Protein AF-A0AAW8KI43-F1 (afdb_monomer_lite)

Radius of gyration: 14.75 Å; chains: 1; bounding box: 28×29×37 Å

Secondary structure (DSSP, 8-state):
-PPPHHHHHHHHTT--HHHHGGG-----HHHHHHHHHHHHTTTT-SSTT-THHHHHHHHHHHHHHHTT--

Sequence (70 aa):
MTKEPDEILCQLKNQEHHKFKEFFTVRSDKNAIEHLMVTACGINSRVFGEDQIISQIKDALQLSRKNGCT

pLDDT: mean 85.36, std 12.87, range [48.84, 96.06]

Foldseek 3Di:
DDDAPLRVVCVVVVHDSVVCVVVDDDDDDPRVVVVLVCVLCVVPPPDPPDCVSVVVVVVVVVVCVVVVND

Structure (mmCIF, N/CA/C/O backbone):
data_AF-A0AAW8KI43-F1
#
_entry.id   AF-A0AAW8KI43-F1
#
loop_
_atom_site.group_PDB
_atom_site.id
_atom_site.type_symbol
_atom_site.label_atom_id
_atom_site.label_alt_id
_atom_site.label_comp_id
_atom_site.label_asym_id
_atom_site.label_entity_id
_atom_site.label_seq_id
_atom_site.pdbx_PDB_ins_code
_atom_site.Cartn_x
_atom_site.Cartn_y
_atom_site.Cartn_z
_atom_site.occupancy
_atom_site.B_iso_or_equiv
_atom_site.auth_seq_id
_atom_site.auth_comp_id
_atom_site.auth_asym_id
_atom_site.auth_atom_id
_atom_site.pdbx_PDB_model_num
ATOM 1 N N . MET A 1 1 ? -9.950 3.399 19.717 1.00 52.06 1 MET A N 1
ATOM 2 C CA . MET A 1 1 ? -8.672 2.851 19.221 1.00 52.06 1 MET A CA 1
ATOM 3 C C . MET A 1 1 ? -8.890 2.499 17.766 1.00 52.06 1 MET A C 1
ATOM 5 O O . MET A 1 1 ? -9.745 1.665 17.491 1.00 52.06 1 MET A O 1
ATOM 9 N N . THR A 1 2 ? -8.250 3.219 16.853 1.00 74.88 2 THR A N 1
ATOM 10 C CA . THR A 1 2 ? -8.334 2.949 15.412 1.00 74.88 2 THR A CA 1
ATOM 11 C C . THR A 1 2 ? -7.449 1.739 15.122 1.00 74.88 2 THR A C 1
ATOM 13 O O . THR A 1 2 ? -6.339 1.690 15.640 1.00 74.88 2 THR A O 1
ATOM 16 N N . LYS A 1 3 ? -7.954 0.740 14.393 1.00 82.50 3 LYS A N 1
ATOM 17 C CA . LYS A 1 3 ? -7.158 -0.440 14.022 1.00 82.50 3 LYS A CA 1
ATOM 18 C C . LYS A 1 3 ? -6.174 -0.080 12.917 1.00 82.50 3 LYS A C 1
ATOM 20 O O . LYS A 1 3 ? -6.534 0.685 12.020 1.00 82.50 3 LYS A O 1
ATOM 25 N N . GLU A 1 4 ? -4.986 -0.665 12.967 1.00 90.81 4 GLU A N 1
ATOM 26 C CA . GLU A 1 4 ? -3.976 -0.485 11.924 1.00 90.81 4 GLU A CA 1
ATOM 27 C C . GLU A 1 4 ? -4.375 -1.229 10.625 1.00 90.81 4 GLU A C 1
ATOM 29 O O . GLU A 1 4 ? -5.141 -2.202 10.669 1.00 90.81 4 GLU A O 1
ATOM 34 N N . PRO A 1 5 ? -3.906 -0.792 9.439 1.00 93.12 5 PRO A N 1
ATOM 35 C CA . PRO A 1 5 ? -4.333 -1.357 8.152 1.00 93.12 5 PRO A CA 1
ATOM 36 C C . PRO A 1 5 ? -4.106 -2.871 7.998 1.00 93.12 5 PRO A C 1
ATOM 38 O O . PRO A 1 5 ? -4.914 -3.572 7.386 1.00 93.12 5 PRO A O 1
ATOM 41 N N . ASP A 1 6 ? -3.015 -3.389 8.550 1.00 94.56 6 ASP A N 1
ATOM 42 C CA . ASP A 1 6 ? -2.643 -4.805 8.538 1.00 94.56 6 ASP A CA 1
ATOM 43 C C . ASP A 1 6 ? -3.537 -5.657 9.454 1.00 94.56 6 ASP A C 1
ATOM 45 O O . ASP A 1 6 ? -3.905 -6.780 9.091 1.00 94.56 6 ASP A O 1
ATOM 49 N N . GLU A 1 7 ? -3.975 -5.109 10.590 1.00 94.06 7 GLU A N 1
ATOM 50 C CA . GLU A 1 7 ? -4.976 -5.742 11.457 1.00 94.06 7 GLU A CA 1
ATOM 51 C C . GLU A 1 7 ? -6.332 -5.856 10.751 1.00 94.06 7 GLU A C 1
ATOM 53 O O . GLU A 1 7 ? -6.976 -6.910 10.794 1.00 94.06 7 GLU A O 1
ATOM 58 N N . ILE A 1 8 ? -6.752 -4.789 10.060 1.00 94.75 8 ILE A N 1
ATOM 59 C CA . ILE A 1 8 ? -7.990 -4.771 9.269 1.00 94.75 8 ILE A CA 1
ATOM 60 C C . ILE A 1 8 ? -7.926 -5.836 8.171 1.00 94.75 8 ILE A C 1
ATOM 62 O O . ILE A 1 8 ? -8.876 -6.602 7.997 1.00 94.75 8 ILE A O 1
ATOM 66 N N . LEU A 1 9 ? -6.805 -5.928 7.449 1.00 94.19 9 LEU A N 1
ATOM 67 C CA . LEU A 1 9 ? -6.643 -6.895 6.367 1.00 94.19 9 LEU A CA 1
ATOM 68 C C . LEU A 1 9 ? -6.677 -8.344 6.873 1.00 94.19 9 LEU A C 1
ATOM 70 O O . LEU A 1 9 ? -7.361 -9.180 6.279 1.00 94.19 9 LEU A O 1
ATOM 74 N N . CYS A 1 10 ? -5.998 -8.642 7.984 1.00 94.94 10 CYS A N 1
ATOM 75 C CA . CYS A 1 10 ? -6.045 -9.968 8.606 1.00 94.94 10 CYS A CA 1
ATOM 76 C C . CYS A 1 10 ? -7.466 -10.332 9.048 1.00 94.94 10 CYS A C 1
ATOM 78 O O . CYS A 1 10 ? -7.933 -11.437 8.764 1.00 94.94 10 CYS A O 1
ATOM 80 N N . GLN A 1 11 ? -8.189 -9.385 9.655 1.00 94.19 11 GLN A N 1
ATOM 81 C CA . GLN A 1 11 ? -9.579 -9.585 10.060 1.00 94.19 11 GLN A CA 1
ATOM 82 C C . GLN A 1 11 ? -10.488 -9.873 8.856 1.00 94.19 11 GLN A C 1
ATOM 84 O O . GLN A 1 11 ? -11.259 -10.828 8.892 1.00 94.19 11 GLN A O 1
ATOM 89 N N . LEU A 1 12 ? -10.374 -9.100 7.770 1.00 95.31 12 LEU A N 1
ATOM 90 C CA . LEU A 1 12 ? -11.144 -9.317 6.537 1.00 95.31 12 LEU A CA 1
ATOM 91 C C . LEU A 1 12 ? -10.875 -10.690 5.903 1.00 95.31 12 LEU A C 1
ATOM 93 O O . LEU A 1 12 ? -11.741 -11.239 5.223 1.00 95.31 12 LEU A O 1
ATOM 97 N N . LYS A 1 13 ? -9.676 -11.245 6.103 1.00 94.19 13 LYS A N 1
ATOM 98 C CA . LYS A 1 13 ? -9.274 -12.561 5.590 1.00 94.19 13 LYS A CA 1
ATOM 99 C C . LYS A 1 13 ? -9.491 -13.706 6.582 1.00 94.19 13 LYS A C 1
ATOM 101 O O . LYS A 1 13 ? -9.140 -14.839 6.253 1.00 94.19 13 LYS A O 1
ATOM 106 N N . ASN A 1 14 ? -10.076 -13.440 7.754 1.00 95.12 14 ASN A N 1
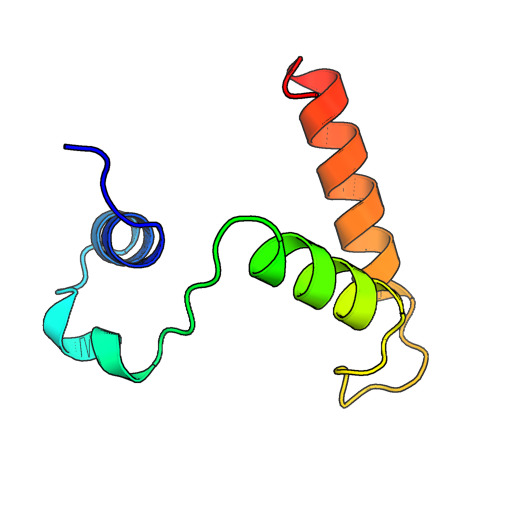ATOM 107 C CA . ASN A 1 14 ? -10.216 -14.404 8.850 1.00 95.12 14 ASN A CA 1
ATOM 108 C C . ASN A 1 14 ? -8.877 -15.079 9.210 1.00 95.12 14 ASN A C 1
ATOM 110 O O . ASN A 1 14 ? -8.814 -16.289 9.412 1.00 95.12 14 ASN A O 1
ATOM 114 N N . GLN A 1 15 ? -7.796 -14.297 9.235 1.00 94.88 15 GLN A N 1
ATOM 115 C CA . GLN A 1 15 ? -6.451 -14.747 9.585 1.00 94.88 15 GLN A CA 1
ATOM 116 C C . GLN A 1 15 ? -6.000 -14.146 10.917 1.00 94.88 15 GLN A C 1
ATOM 118 O O . GLN A 1 15 ? -6.390 -13.038 11.290 1.00 94.88 15 GLN A O 1
ATOM 123 N N . GLU A 1 16 ? -5.132 -14.865 11.625 1.00 93.81 16 GLU A N 1
ATOM 124 C CA . GLU A 1 16 ? -4.512 -14.379 12.858 1.00 93.81 16 GLU A CA 1
ATOM 125 C C . GLU A 1 16 ? -3.368 -13.407 12.542 1.00 93.81 16 GLU A C 1
ATOM 127 O O . GLU A 1 16 ? -2.350 -13.804 11.976 1.00 93.81 16 GLU A O 1
ATOM 132 N N . HIS A 1 17 ? -3.504 -12.143 12.955 1.00 93.19 17 HIS A N 1
ATOM 133 C CA . HIS A 1 17 ? -2.542 -11.072 12.653 1.00 93.19 17 HIS A CA 1
ATOM 134 C C . HIS A 1 17 ? -1.093 -11.405 13.037 1.00 93.19 17 HIS A C 1
ATOM 136 O O . HIS A 1 17 ? -0.180 -11.176 12.245 1.00 93.19 17 HIS A O 1
ATOM 142 N N . HIS A 1 18 ? -0.875 -12.031 14.198 1.00 92.69 18 HIS A N 1
ATOM 143 C CA . HIS A 1 18 ? 0.468 -12.382 14.671 1.00 92.69 18 HIS A CA 1
ATOM 144 C C . HIS A 1 18 ? 1.246 -13.276 13.690 1.00 92.69 18 HIS A C 1
ATOM 146 O O . HIS A 1 18 ? 2.451 -13.095 13.542 1.00 92.69 18 HIS A O 1
ATOM 152 N N . LYS A 1 19 ? 0.564 -14.177 12.966 1.00 94.44 19 LYS A N 1
ATOM 153 C CA . LYS A 1 19 ? 1.196 -15.081 11.987 1.00 94.44 19 LYS A CA 1
ATOM 154 C C . LYS A 1 19 ? 1.725 -14.353 10.752 1.00 94.44 19 LYS A C 1
ATOM 156 O O . LYS A 1 19 ? 2.588 -14.883 10.063 1.00 94.44 19 LYS A O 1
ATOM 161 N N . PHE A 1 20 ? 1.196 -13.164 10.465 1.00 93.44 20 PHE A N 1
ATOM 162 C CA . PHE A 1 20 ? 1.492 -12.428 9.238 1.00 93.44 20 PHE A CA 1
ATOM 163 C C . PHE A 1 20 ? 2.236 -11.112 9.471 1.00 93.44 20 PHE A C 1
ATOM 165 O O . PHE A 1 20 ? 2.667 -10.478 8.511 1.00 93.44 20 PHE A O 1
ATOM 172 N N . LYS A 1 21 ? 2.414 -10.713 10.735 1.00 90.50 21 LYS A N 1
ATOM 173 C CA . LYS A 1 21 ? 2.969 -9.413 11.123 1.00 90.50 21 LYS A CA 1
ATOM 174 C C . LYS A 1 21 ? 4.307 -9.097 10.445 1.00 90.50 21 LYS A C 1
ATOM 176 O O . LYS A 1 21 ? 4.513 -7.970 10.016 1.00 90.50 21 LYS A O 1
ATOM 181 N N . GLU A 1 22 ? 5.188 -10.086 10.305 1.00 93.75 22 GLU A N 1
ATOM 182 C CA . GLU A 1 22 ? 6.522 -9.909 9.706 1.00 93.75 22 GLU A CA 1
ATOM 183 C C . GLU A 1 22 ? 6.502 -9.703 8.182 1.00 93.75 22 GLU A C 1
ATOM 185 O O . GLU A 1 22 ? 7.481 -9.226 7.613 1.00 93.75 22 GLU A O 1
ATOM 190 N N . PHE A 1 23 ? 5.393 -10.023 7.508 1.00 93.25 23 PHE A N 1
ATOM 191 C CA . PHE A 1 23 ? 5.252 -9.850 6.058 1.00 93.25 23 PHE A CA 1
ATOM 192 C C . PHE A 1 23 ? 4.666 -8.490 5.671 1.00 93.25 23 PHE A C 1
ATOM 194 O O . PHE A 1 23 ? 4.680 -8.126 4.493 1.00 93.25 23 PHE A O 1
ATOM 201 N N . PHE A 1 24 ? 4.136 -7.733 6.634 1.00 94.12 24 PHE A N 1
ATOM 202 C CA . PHE A 1 24 ? 3.555 -6.427 6.366 1.00 94.12 24 PHE A CA 1
ATOM 203 C C . PHE A 1 24 ? 4.597 -5.319 6.455 1.00 94.12 24 P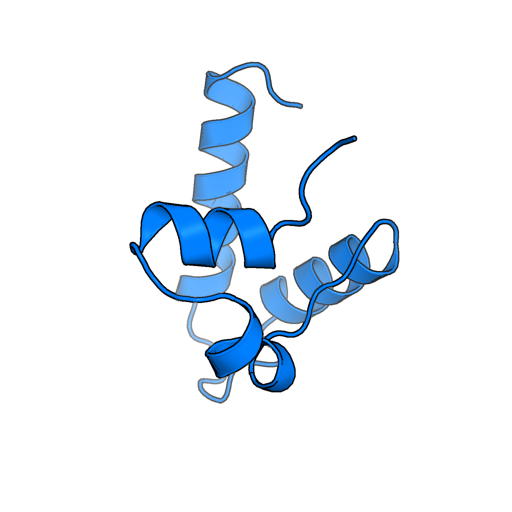HE A C 1
ATOM 205 O O . PHE A 1 24 ? 5.413 -5.252 7.368 1.00 94.12 24 PHE A O 1
ATOM 212 N N . THR A 1 25 ? 4.526 -4.389 5.506 1.00 93.88 25 THR A N 1
ATOM 213 C CA . THR A 1 25 ? 5.177 -3.084 5.623 1.00 93.88 25 THR A CA 1
ATOM 214 C C . THR A 1 25 ? 4.095 -2.019 5.639 1.00 93.88 25 THR A C 1
ATOM 216 O O . THR A 1 25 ? 3.501 -1.716 4.604 1.00 93.88 25 THR A O 1
ATOM 219 N N . VAL A 1 26 ? 3.844 -1.451 6.815 1.00 93.44 26 VAL A N 1
ATOM 220 C CA . VAL A 1 26 ? 2.884 -0.360 7.000 1.00 93.44 26 VAL A CA 1
ATOM 221 C C . VAL A 1 26 ? 3.638 0.968 6.979 1.00 93.44 26 VAL A C 1
ATOM 223 O O . VAL A 1 26 ? 4.705 1.102 7.576 1.00 93.44 26 VAL A O 1
ATOM 226 N N . ARG A 1 27 ? 3.105 1.952 6.254 1.00 93.44 27 ARG A N 1
ATOM 227 C CA . ARG A 1 27 ? 3.616 3.329 6.216 1.00 93.44 27 ARG A CA 1
ATOM 228 C C . ARG A 1 27 ? 2.459 4.277 6.498 1.00 93.44 27 ARG A C 1
ATOM 230 O O . ARG A 1 27 ? 1.354 4.031 6.023 1.00 93.44 27 ARG A O 1
ATOM 237 N N . SER A 1 28 ? 2.731 5.365 7.209 1.00 93.62 28 SER A N 1
ATOM 238 C CA . SER A 1 28 ? 1.764 6.423 7.507 1.00 93.62 28 SER A CA 1
ATOM 239 C C . SER A 1 28 ? 2.268 7.785 7.025 1.00 93.62 28 SER A C 1
ATOM 241 O O . SER A 1 28 ? 3.448 7.949 6.687 1.00 93.62 28 SER A O 1
ATOM 243 N N . ASP A 1 29 ? 1.358 8.758 6.986 1.00 94.19 29 ASP A N 1
ATOM 244 C CA . ASP A 1 29 ? 1.658 10.176 6.777 1.00 94.19 29 ASP A CA 1
ATOM 245 C C . ASP A 1 29 ? 2.539 10.426 5.540 1.00 94.19 29 ASP A C 1
ATOM 247 O O . ASP A 1 29 ? 2.312 9.873 4.461 1.00 94.19 29 ASP A O 1
ATOM 251 N N . LYS A 1 30 ? 3.583 11.249 5.689 1.00 96.06 30 LYS A N 1
ATOM 252 C CA . LYS A 1 30 ? 4.512 11.604 4.613 1.00 96.06 30 LYS A CA 1
ATOM 253 C C . LYS A 1 30 ? 5.183 10.380 3.981 1.00 96.06 30 LYS A C 1
ATOM 255 O O . LYS A 1 30 ? 5.345 10.354 2.764 1.00 96.06 30 LYS A O 1
ATOM 260 N N . ASN A 1 31 ? 5.518 9.361 4.774 1.00 94.38 31 ASN A N 1
ATOM 261 C CA . ASN A 1 31 ? 6.185 8.154 4.277 1.00 94.38 31 ASN A CA 1
ATOM 262 C C . ASN A 1 31 ? 5.268 7.336 3.357 1.00 94.38 31 ASN A C 1
ATOM 264 O O . ASN A 1 31 ? 5.740 6.722 2.399 1.00 94.38 31 ASN A O 1
ATOM 268 N N . ALA A 1 32 ? 3.958 7.328 3.627 1.00 93.12 32 ALA A N 1
ATOM 269 C CA . ALA A 1 32 ? 2.980 6.697 2.746 1.00 93.12 32 ALA A CA 1
ATOM 270 C C . ALA A 1 32 ? 2.875 7.441 1.406 1.00 93.12 32 ALA A C 1
ATOM 272 O O . ALA A 1 32 ? 2.915 6.806 0.351 1.00 93.12 32 ALA A O 1
ATOM 273 N N . ILE A 1 33 ? 2.810 8.777 1.443 1.00 92.56 33 ILE A N 1
ATOM 274 C CA . ILE A 1 33 ? 2.725 9.610 0.234 1.00 92.56 33 ILE A CA 1
ATOM 275 C C . ILE A 1 33 ? 3.984 9.474 -0.626 1.00 92.56 33 ILE A C 1
ATOM 277 O O . ILE A 1 33 ? 3.884 9.265 -1.832 1.00 92.56 33 ILE A O 1
ATOM 281 N N . GLU A 1 34 ? 5.168 9.544 -0.022 1.00 92.81 34 GLU A N 1
ATOM 282 C CA . GLU A 1 34 ? 6.435 9.403 -0.743 1.00 92.81 34 GLU A CA 1
ATOM 283 C C . GLU A 1 34 ? 6.538 8.040 -1.434 1.00 92.81 34 GLU A C 1
ATOM 285 O O . GLU A 1 34 ? 6.821 7.965 -2.630 1.00 92.81 34 GLU A O 1
ATOM 290 N N . HIS A 1 35 ? 6.219 6.958 -0.719 1.00 90.06 35 HIS A N 1
ATOM 291 C CA . HIS A 1 35 ? 6.239 5.620 -1.300 1.00 90.06 35 HIS A CA 1
ATOM 292 C C . HIS A 1 35 ? 5.235 5.464 -2.451 1.00 90.06 35 HIS A C 1
ATOM 294 O O . HIS A 1 35 ? 5.565 4.848 -3.468 1.00 90.06 35 HIS A O 1
ATOM 300 N N . LEU A 1 36 ? 4.036 6.042 -2.320 1.00 89.31 36 LEU A N 1
ATOM 301 C CA . LEU A 1 36 ? 3.032 6.046 -3.382 1.00 89.31 36 LEU A CA 1
ATOM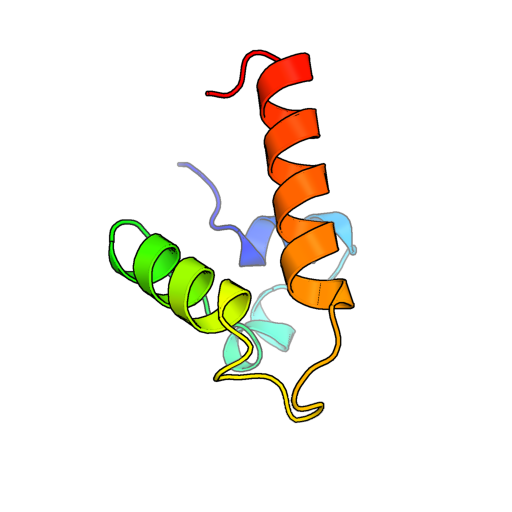 302 C C . LEU A 1 36 ? 3.543 6.778 -4.629 1.00 89.31 36 LEU A C 1
ATOM 304 O O . LEU A 1 36 ? 3.416 6.245 -5.728 1.00 89.31 36 LEU A O 1
ATOM 308 N N . 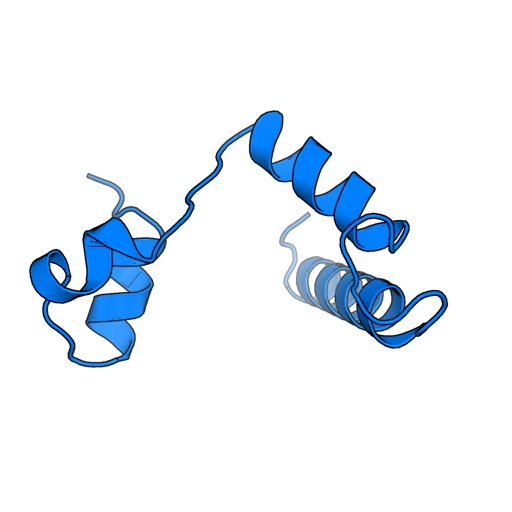MET A 1 37 ? 4.166 7.949 -4.471 1.00 88.06 37 MET A N 1
ATOM 309 C CA . MET A 1 37 ? 4.704 8.731 -5.591 1.00 88.06 37 MET A CA 1
ATOM 310 C C . MET A 1 37 ? 5.854 8.004 -6.301 1.00 88.06 37 MET A C 1
ATOM 312 O O . MET A 1 37 ? 5.863 7.922 -7.526 1.00 88.06 37 MET A O 1
ATOM 316 N N . VAL A 1 38 ? 6.786 7.404 -5.553 1.00 86.19 38 VAL A N 1
ATOM 317 C CA . VAL A 1 38 ? 7.871 6.589 -6.136 1.00 86.19 38 VAL A CA 1
ATOM 318 C C . VAL A 1 38 ? 7.304 5.382 -6.892 1.00 86.19 38 VAL A C 1
ATOM 320 O O . VAL A 1 38 ? 7.780 5.044 -7.978 1.00 86.19 38 VAL A O 1
ATOM 323 N N . THR A 1 39 ? 6.262 4.752 -6.343 1.00 83.50 39 THR A N 1
ATOM 324 C CA . THR A 1 39 ? 5.569 3.620 -6.974 1.00 83.50 39 THR A CA 1
ATOM 325 C C . THR A 1 39 ? 4.845 4.046 -8.250 1.00 83.50 39 THR A C 1
ATOM 327 O O . THR A 1 39 ? 4.971 3.364 -9.263 1.00 83.50 39 THR A O 1
ATOM 330 N N . ALA A 1 40 ? 4.170 5.199 -8.248 1.00 82.50 40 ALA A N 1
ATOM 331 C CA . ALA A 1 40 ? 3.514 5.768 -9.426 1.00 82.50 40 ALA A CA 1
ATOM 332 C C . ALA A 1 40 ? 4.494 6.030 -10.578 1.00 82.50 40 ALA A C 1
ATOM 334 O O . ALA A 1 40 ? 4.155 5.809 -11.737 1.00 82.50 40 ALA A O 1
ATOM 335 N N . CYS A 1 41 ? 5.721 6.447 -10.255 1.00 79.81 41 CYS A N 1
ATOM 336 C CA . CYS A 1 41 ? 6.797 6.640 -11.225 1.00 79.81 41 CYS A CA 1
ATOM 337 C C . CYS A 1 41 ? 7.411 5.324 -11.743 1.00 79.81 41 CYS A C 1
ATOM 339 O O . CYS A 1 41 ? 8.343 5.367 -12.542 1.00 79.81 41 CYS A O 1
ATOM 341 N N . GLY A 1 42 ? 6.950 4.157 -11.276 1.00 72.56 42 GLY A N 1
ATOM 342 C CA . GLY A 1 42 ? 7.437 2.846 -11.719 1.00 72.56 42 GLY A CA 1
ATOM 343 C C . GLY A 1 42 ? 8.821 2.455 -11.188 1.00 72.56 42 GLY A C 1
ATOM 344 O O . GLY A 1 42 ? 9.323 1.393 -11.543 1.00 72.56 42 GLY A O 1
ATOM 345 N N . ILE A 1 43 ? 9.425 3.258 -10.301 1.00 64.38 43 ILE A N 1
ATOM 346 C CA . ILE A 1 43 ? 10.808 3.078 -9.812 1.00 64.38 43 ILE A CA 1
ATOM 347 C C . ILE A 1 43 ? 10.975 1.777 -9.002 1.00 64.38 43 ILE A C 1
ATOM 349 O O . ILE A 1 43 ? 12.053 1.192 -8.982 1.00 64.38 43 ILE A O 1
ATOM 353 N N . ASN A 1 44 ? 9.900 1.293 -8.370 1.00 63.75 44 ASN A N 1
ATOM 354 C CA . ASN A 1 44 ? 9.896 0.061 -7.568 1.00 63.75 44 ASN A CA 1
ATOM 355 C C . ASN A 1 44 ? 9.368 -1.175 -8.322 1.00 63.75 44 ASN A C 1
ATOM 357 O O . ASN A 1 44 ? 9.288 -2.258 -7.738 1.00 63.75 44 ASN A O 1
ATOM 361 N N . SER A 1 45 ? 8.969 -1.038 -9.590 1.00 59.34 45 SER A N 1
ATOM 362 C CA . SER A 1 45 ? 8.453 -2.162 -10.373 1.00 59.34 45 SER A CA 1
ATOM 363 C C . SER A 1 45 ? 9.607 -2.972 -10.959 1.00 59.34 45 SER A C 1
ATOM 365 O O . SER A 1 45 ? 10.478 -2.426 -11.632 1.00 59.34 45 SER A O 1
ATOM 367 N N . ARG A 1 46 ? 9.591 -4.301 -10.775 1.00 57.38 46 ARG A N 1
ATOM 368 C CA . ARG A 1 46 ? 10.455 -5.207 -11.562 1.00 57.38 46 ARG A CA 1
ATOM 369 C C . ARG A 1 46 ? 10.076 -5.220 -13.047 1.00 57.38 46 ARG A C 1
ATOM 371 O O . ARG A 1 46 ? 10.827 -5.767 -13.848 1.00 57.38 46 ARG A O 1
ATOM 378 N N . VAL A 1 47 ? 8.931 -4.636 -13.402 1.00 56.78 47 VAL A N 1
ATOM 379 C CA . VAL A 1 47 ? 8.464 -4.477 -14.775 1.00 56.78 47 VAL A CA 1
ATOM 380 C C . VAL A 1 47 ? 8.571 -3.003 -15.153 1.00 56.78 47 VAL A C 1
ATOM 382 O O . VAL A 1 47 ? 7.706 -2.180 -14.849 1.00 56.78 47 VAL A O 1
ATOM 385 N N . PHE A 1 48 ? 9.717 -2.657 -15.731 1.00 48.84 48 PHE A N 1
ATOM 386 C CA . PHE A 1 48 ? 10.054 -1.302 -16.151 1.00 48.84 48 PHE A CA 1
ATOM 387 C C . PHE A 1 48 ? 9.124 -0.867 -17.295 1.00 48.84 48 PHE A C 1
ATOM 389 O O . PHE A 1 48 ? 9.113 -1.502 -18.346 1.00 48.84 48 PHE A O 1
ATOM 396 N N . GLY A 1 49 ? 8.350 0.205 -17.102 1.00 54.16 49 GLY A N 1
ATOM 397 C CA . GLY A 1 49 ? 7.487 0.768 -18.151 1.00 54.16 49 GLY A CA 1
ATOM 398 C C . GLY A 1 49 ? 6.111 0.111 -18.324 1.00 54.16 49 GLY A C 1
ATOM 399 O O . GLY A 1 49 ? 5.461 0.352 -19.335 1.00 54.16 49 GLY A O 1
ATOM 400 N N . GLU A 1 50 ? 5.637 -0.696 -17.370 1.00 63.41 50 GLU A N 1
ATOM 401 C CA . GLU A 1 50 ? 4.233 -1.125 -17.371 1.00 63.41 50 GLU A CA 1
ATOM 402 C C . GLU A 1 50 ? 3.315 -0.001 -16.865 1.00 63.41 50 GLU A C 1
ATOM 404 O O . GLU A 1 50 ? 3.263 0.303 -15.671 1.00 63.41 50 GLU A O 1
ATOM 409 N N . ASP A 1 51 ? 2.513 0.564 -17.771 1.00 64.19 51 ASP A N 1
ATOM 410 C CA . ASP A 1 51 ? 1.504 1.602 -17.492 1.00 64.19 51 ASP A CA 1
ATOM 411 C C . ASP A 1 51 ? 0.391 1.159 -16.514 1.00 64.19 51 ASP A C 1
ATOM 413 O O . ASP A 1 51 ? -0.499 1.937 -16.154 1.00 64.19 51 ASP A O 1
ATOM 417 N N . GLN A 1 52 ? 0.407 -0.098 -16.064 1.00 74.31 52 GLN A N 1
ATOM 418 C CA . GLN A 1 52 ? -0.615 -0.660 -15.187 1.00 74.31 52 GLN A CA 1
ATOM 419 C C . GLN A 1 52 ? -0.612 -0.012 -13.797 1.00 74.31 52 GLN A C 1
ATOM 421 O O . GLN A 1 52 ? -1.686 0.260 -13.261 1.00 74.31 52 GLN A O 1
ATOM 426 N N . ILE A 1 53 ? 0.559 0.298 -13.226 1.00 80.00 53 ILE A N 1
ATOM 427 C CA . ILE A 1 53 ? 0.644 0.885 -11.875 1.00 80.00 53 ILE A CA 1
ATOM 428 C C . ILE A 1 53 ? 0.069 2.306 -11.864 1.00 80.00 53 ILE A C 1
ATOM 430 O O . ILE A 1 53 ? -0.756 2.640 -11.012 1.00 80.00 53 ILE A O 1
ATOM 434 N N . ILE A 1 54 ? 0.448 3.141 -12.834 1.00 81.88 54 ILE A N 1
ATOM 435 C CA . ILE A 1 54 ? -0.047 4.521 -12.904 1.00 81.88 54 ILE A CA 1
ATOM 436 C C . ILE A 1 54 ? -1.544 4.574 -13.240 1.00 81.88 54 ILE A C 1
ATOM 438 O O . ILE A 1 54 ? -2.270 5.409 -12.693 1.00 81.88 54 ILE A O 1
ATOM 442 N N . SER A 1 55 ? -2.030 3.640 -14.065 1.00 85.56 55 SER A N 1
ATOM 443 C CA . SER A 1 55 ? -3.458 3.501 -14.371 1.00 85.56 55 SER A CA 1
ATOM 444 C C . SER A 1 55 ? -4.269 3.121 -13.129 1.00 85.56 55 SER A C 1
ATOM 446 O O . SER A 1 55 ? -5.263 3.779 -12.831 1.00 85.56 55 SER A O 1
ATOM 448 N N . GLN A 1 56 ? -3.802 2.156 -12.328 1.00 87.12 56 GLN A N 1
ATOM 449 C CA . GLN A 1 56 ? -4.466 1.768 -11.074 1.00 87.12 56 GLN A CA 1
ATOM 450 C C . GLN A 1 56 ? -4.553 2.927 -10.070 1.00 87.12 56 GLN A C 1
ATOM 452 O O . GLN A 1 56 ? -5.585 3.117 -9.425 1.00 87.12 56 GLN A O 1
ATOM 457 N N . ILE A 1 57 ? -3.499 3.743 -9.958 1.00 88.44 57 ILE A N 1
ATOM 458 C CA . ILE A 1 57 ? -3.508 4.927 -9.083 1.00 88.44 57 ILE A CA 1
ATOM 459 C C . ILE A 1 57 ? -4.518 5.965 -9.586 1.00 88.44 57 ILE A C 1
ATOM 461 O O . ILE A 1 57 ? -5.260 6.550 -8.791 1.00 88.44 57 ILE A O 1
ATOM 465 N N . LYS A 1 58 ? -4.588 6.179 -10.904 1.00 88.44 58 LYS A N 1
ATOM 466 C CA . LYS A 1 58 ? -5.567 7.084 -11.517 1.00 88.44 58 LYS A CA 1
ATOM 467 C C . LYS A 1 58 ? -7.001 6.629 -11.241 1.00 88.44 58 LYS A C 1
ATOM 469 O O . LYS A 1 58 ? -7.832 7.463 -10.875 1.00 88.44 58 LYS A O 1
ATOM 474 N N . ASP A 1 59 ? -7.277 5.336 -11.360 1.00 92.19 59 ASP A N 1
ATOM 475 C CA . ASP A 1 59 ? -8.599 4.765 -11.095 1.00 92.19 59 ASP A CA 1
ATOM 476 C C . ASP A 1 59 ? -8.984 4.896 -9.614 1.00 92.19 59 ASP A C 1
ATOM 478 O O . ASP A 1 59 ? -10.102 5.313 -9.296 1.00 92.19 59 ASP A O 1
ATOM 482 N N . ALA A 1 60 ? -8.043 4.641 -8.698 1.00 91.12 60 ALA A N 1
ATOM 483 C CA . ALA A 1 60 ? -8.250 4.826 -7.262 1.00 91.12 60 ALA A CA 1
ATOM 484 C C . ALA A 1 60 ? -8.566 6.291 -6.904 1.00 91.12 60 AL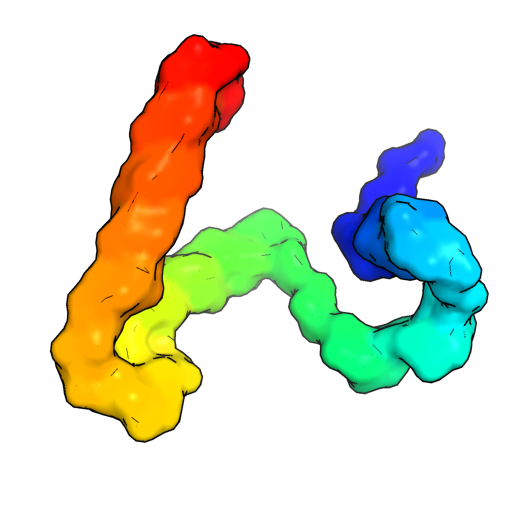A A C 1
ATOM 486 O O . ALA A 1 60 ? -9.497 6.559 -6.140 1.00 91.12 60 ALA A O 1
ATOM 487 N N . LEU A 1 61 ? -7.852 7.252 -7.503 1.00 90.75 61 LEU A N 1
ATOM 488 C CA . LEU A 1 61 ? -8.122 8.682 -7.319 1.00 90.75 61 LEU A CA 1
ATOM 489 C C . LEU A 1 61 ? -9.509 9.074 -7.850 1.00 90.75 61 LEU A C 1
ATOM 491 O O . LEU A 1 61 ? -10.235 9.839 -7.211 1.00 90.75 61 LEU A O 1
ATOM 495 N N . GLN A 1 62 ? -9.901 8.558 -9.018 1.00 94.00 62 GLN A N 1
ATOM 496 C CA . GLN A 1 62 ? -11.239 8.795 -9.562 1.00 94.00 62 GLN A CA 1
ATOM 497 C C . GLN A 1 62 ? -12.331 8.215 -8.656 1.00 94.00 62 GLN A C 1
ATOM 499 O O . GLN A 1 62 ? -13.365 8.857 -8.462 1.00 94.00 62 GLN A O 1
ATOM 504 N N . LEU A 1 63 ? -12.105 7.031 -8.082 1.00 94.25 63 LEU A N 1
ATOM 505 C CA . LEU A 1 63 ? -13.025 6.407 -7.136 1.00 94.25 63 LEU A CA 1
ATOM 506 C C . LEU A 1 63 ? -13.177 7.241 -5.857 1.00 94.25 63 LEU A C 1
ATOM 508 O O . LEU A 1 63 ? -14.305 7.466 -5.422 1.00 94.25 63 LEU A O 1
ATOM 512 N N . SER A 1 64 ? -12.080 7.740 -5.280 1.00 92.56 64 SER A N 1
ATOM 513 C CA . SER A 1 64 ? -12.127 8.590 -4.078 1.00 92.56 64 SER A CA 1
ATOM 514 C C . SER A 1 64 ? -12.958 9.857 -4.323 1.00 92.56 64 SER A C 1
ATOM 516 O O . SER A 1 64 ? -13.863 10.158 -3.543 1.00 92.56 64 SER A O 1
ATOM 518 N N . ARG A 1 65 ? -12.756 10.531 -5.465 1.00 93.00 65 ARG A N 1
ATOM 519 C CA . ARG A 1 65 ? -13.544 11.712 -5.863 1.00 93.00 65 ARG A CA 1
ATOM 520 C C . ARG A 1 65 ? -15.033 11.407 -5.999 1.00 93.00 65 ARG A C 1
ATOM 522 O O . ARG A 1 65 ? -15.853 12.184 -5.523 1.00 93.00 65 ARG A O 1
ATOM 529 N N . LYS A 1 66 ? -15.389 10.272 -6.611 1.00 94.69 66 LYS A N 1
ATOM 530 C CA . LYS A 1 66 ? -16.793 9.838 -6.745 1.00 94.69 66 LYS A CA 1
ATOM 531 C C . LYS A 1 66 ? -17.473 9.598 -5.394 1.00 94.69 66 LYS A C 1
ATOM 533 O O . LYS A 1 66 ? -18.679 9.784 -5.301 1.00 94.69 66 LYS A O 1
ATOM 538 N N . ASN A 1 67 ? -16.715 9.201 -4.373 1.00 95.06 67 ASN A N 1
ATOM 539 C CA . ASN A 1 67 ? -17.228 8.935 -3.027 1.00 95.06 67 ASN A CA 1
ATOM 540 C C . ASN A 1 67 ? -17.081 10.131 -2.065 1.00 95.06 67 ASN A C 1
ATOM 542 O O . ASN A 1 67 ? -17.402 10.000 -0.889 1.00 95.06 67 ASN A O 1
ATOM 546 N N . GLY A 1 68 ? -16.603 11.292 -2.535 1.00 91.38 68 GLY A N 1
ATOM 547 C CA . GLY A 1 68 ? -16.409 12.477 -1.689 1.00 91.38 68 GLY A CA 1
ATOM 548 C C . GLY A 1 68 ? -15.259 1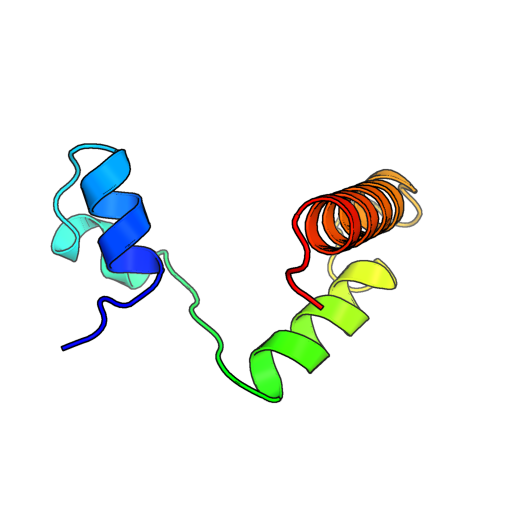2.349 -0.683 1.00 91.38 68 GLY A C 1
ATOM 549 O O . GLY A 1 68 ? -15.257 13.036 0.333 1.00 91.38 68 GLY A O 1
ATOM 550 N N . CYS A 1 69 ? -14.290 11.468 -0.945 1.00 80.25 69 CYS A N 1
ATOM 551 C CA . CYS A 1 69 ? -13.134 11.213 -0.083 1.00 80.25 69 CYS A CA 1
ATOM 552 C C . CYS A 1 69 ? -11.872 11.906 -0.625 1.00 80.25 69 CYS A C 1
ATOM 554 O O . CYS A 1 69 ? -10.912 11.219 -0.983 1.00 80.25 69 CYS A O 1
ATOM 556 N N . THR A 1 70 ? -11.897 13.235 -0.764 1.00 59.59 70 THR A N 1
ATOM 557 C CA . THR A 1 70 ? -10.761 14.057 -1.241 1.00 59.59 70 THR A CA 1
ATOM 558 C C . THR A 1 70 ? -10.098 14.843 -0.134 1.00 59.59 70 THR A C 1
ATOM 560 O O . THR A 1 70 ? -10.858 15.414 0.678 1.00 59.59 70 THR A O 1
#